Protein AF-A0A0V8F3Z8-F1 (afdb_monomer_lite)

Radius of gyration: 14.77 Å; chains: 1; bounding box: 24×19×49 Å

pLDDT: mean 93.18, std 7.15, range [62.66, 98.19]

Foldseek 3Di:
DVVVVVVVVVVQLCVQLCVLLVVDDPLLNLLQCQCPPDDRHDDLVVSVVVCVVVVNPDPSVRSVVSNVVSVVSSVVRD

InterPro domains:
  IPR007927 Protein of unknown function DUF722 [PF05263] (2-75)

Organism: Lactococcus lactis subsp. lactis (NCBI:txid1360)

Sequence (78 aa):
MEEDKELIGLRRTLELLGALYNTLTVSEKRIIELRYKGYNGYTWYRVAMELESAGIDIPIKRAKKIYFAFKEDVSRVL

Structure (mmCIF, N/CA/C/O backbone):
data_AF-A0A0V8F3Z8-F1
#
_entry.id   AF-A0A0V8F3Z8-F1
#
loop_
_atom_site.group_PDB
_atom_site.id
_atom_site.type_symbol
_atom_site.label_atom_id
_atom_site.label_alt_id
_atom_site.label_comp_id
_atom_site.label_asym_id
_atom_site.label_entity_id
_atom_site.label_seq_id
_atom_site.pdbx_PDB_ins_code
_atom_site.Cartn_x
_atom_site.Cartn_y
_atom_site.Cartn_z
_atom_site.occupancy
_atom_site.B_iso_or_equiv
_atom_site.auth_seq_id
_atom_site.auth_comp_id
_atom_site.auth_asym_id
_atom_site.auth_atom_id
_atom_site.pdbx_PDB_model_num
ATOM 1 N N . MET A 1 1 ? -5.778 -2.873 32.622 1.00 62.97 1 MET A N 1
ATOM 2 C CA . MET A 1 1 ? -6.732 -1.750 32.449 1.00 62.97 1 MET A CA 1
ATOM 3 C C . MET A 1 1 ? -6.293 -0.762 31.370 1.00 62.97 1 MET A C 1
ATOM 5 O O . MET A 1 1 ? -7.120 -0.479 30.516 1.00 62.97 1 MET A O 1
ATOM 9 N N . GLU A 1 2 ? -5.059 -0.234 31.368 1.00 62.66 2 GLU A N 1
ATOM 10 C CA . GLU A 1 2 ? -4.575 0.635 30.267 1.00 62.66 2 GLU A CA 1
ATOM 11 C C . GLU A 1 2 ? -4.114 -0.184 29.046 1.00 62.66 2 GLU A C 1
ATOM 13 O O . GLU A 1 2 ? -4.540 0.092 27.927 1.00 62.66 2 GLU A O 1
ATOM 18 N N . GLU A 1 3 ? -3.384 -1.283 29.280 1.00 67.56 3 GLU A N 1
ATOM 19 C CA . GLU A 1 3 ? -2.987 -2.256 28.241 1.00 67.56 3 GLU A CA 1
ATOM 20 C C . GLU A 1 3 ? -4.190 -2.800 27.448 1.00 67.56 3 GLU A C 1
ATOM 22 O O . GLU A 1 3 ? -4.117 -2.992 26.235 1.00 67.56 3 GLU A O 1
ATOM 27 N N . ASP A 1 4 ? -5.336 -2.982 28.110 1.00 79.88 4 ASP A N 1
ATOM 28 C CA . ASP A 1 4 ? -6.565 -3.466 27.472 1.00 79.88 4 ASP A CA 1
ATOM 29 C C . ASP A 1 4 ? -7.152 -2.430 26.501 1.00 79.88 4 ASP A C 1
ATOM 31 O O . ASP A 1 4 ? -7.668 -2.789 25.443 1.00 79.88 4 ASP A O 1
ATOM 35 N N . LYS A 1 5 ? -7.050 -1.132 26.823 1.00 84.50 5 LYS A N 1
ATOM 36 C CA . LYS A 1 5 ? -7.527 -0.045 25.953 1.00 84.50 5 LYS A CA 1
ATOM 37 C C . LYS A 1 5 ? -6.619 0.142 24.747 1.00 84.50 5 LYS A C 1
ATOM 39 O O . LYS A 1 5 ? -7.126 0.315 23.639 1.00 84.50 5 LYS A O 1
ATOM 44 N N . GLU A 1 6 ? -5.304 0.074 24.946 1.00 87.50 6 GLU A N 1
ATOM 45 C CA . GLU A 1 6 ? -4.338 0.117 23.847 1.00 87.50 6 GLU A CA 1
ATOM 46 C C . GLU A 1 6 ? -4.558 -1.057 22.889 1.00 87.50 6 GLU A C 1
ATOM 48 O O . GLU A 1 6 ? -4.669 -0.853 21.679 1.00 87.50 6 GLU A O 1
ATOM 53 N N . LEU A 1 7 ? -4.735 -2.273 23.420 1.00 90.56 7 LEU A N 1
ATOM 54 C CA . LEU A 1 7 ? -5.001 -3.465 22.616 1.00 90.56 7 LEU A CA 1
ATOM 55 C C . LEU A 1 7 ? -6.302 -3.350 21.807 1.00 90.56 7 LEU A C 1
ATOM 57 O O . LEU A 1 7 ? -6.333 -3.727 20.632 1.00 90.56 7 LEU A O 1
ATOM 61 N N . ILE A 1 8 ? -7.374 -2.825 22.407 1.00 91.69 8 ILE A N 1
ATOM 62 C CA . ILE A 1 8 ? -8.647 -2.579 21.711 1.00 91.69 8 ILE A CA 1
ATOM 63 C C . ILE A 1 8 ? -8.466 -1.535 20.601 1.00 91.69 8 ILE A C 1
ATOM 65 O O . ILE A 1 8 ? -8.942 -1.741 19.482 1.00 91.69 8 ILE A O 1
ATOM 69 N N . GLY A 1 9 ? -7.750 -0.442 20.880 1.00 90.88 9 GLY A N 1
ATOM 70 C CA . GLY A 1 9 ? -7.441 0.591 19.891 1.00 90.88 9 GLY A CA 1
ATOM 71 C C . GLY A 1 9 ? -6.651 0.037 18.703 1.00 90.88 9 GLY A C 1
ATOM 72 O O . GLY A 1 9 ? -7.026 0.257 17.552 1.00 90.88 9 GLY A O 1
ATOM 73 N N . LEU A 1 10 ? -5.616 -0.762 18.971 1.00 92.62 10 LEU A N 1
ATOM 74 C CA . LEU A 1 10 ? -4.823 -1.458 17.955 1.00 92.62 10 LEU A CA 1
ATOM 75 C C . LEU A 1 10 ? -5.674 -2.396 17.094 1.00 92.62 10 LEU A C 1
ATOM 77 O O . LEU A 1 10 ? -5.558 -2.366 15.869 1.00 92.62 10 LEU A O 1
ATOM 81 N N . ARG A 1 11 ? -6.553 -3.200 17.707 1.00 93.50 11 ARG A N 1
ATOM 82 C CA . ARG A 1 11 ? -7.462 -4.094 16.968 1.00 93.50 11 ARG A CA 1
ATOM 83 C C . ARG A 1 11 ? -8.363 -3.316 16.015 1.00 93.50 11 ARG A C 1
ATOM 85 O O . ARG A 1 11 ? -8.429 -3.664 14.841 1.00 93.50 11 ARG A O 1
ATOM 92 N N . ARG A 1 12 ? -8.974 -2.227 16.485 1.00 93.06 12 ARG A N 1
ATOM 93 C CA . ARG A 1 12 ? -9.835 -1.376 15.653 1.00 93.06 12 ARG A CA 1
ATOM 94 C C . ARG A 1 12 ? -9.067 -0.737 14.493 1.00 93.06 12 ARG A C 1
ATOM 96 O O . ARG A 1 12 ? -9.559 -0.715 13.369 1.00 93.06 12 ARG A O 1
ATOM 103 N N . THR A 1 13 ? -7.849 -0.261 14.741 1.00 94.38 13 THR A N 1
ATOM 104 C CA . THR A 1 13 ? -6.970 0.271 13.690 1.00 94.38 13 THR A CA 1
ATOM 105 C C . THR A 1 13 ? -6.650 -0.789 12.636 1.00 94.38 13 THR A C 1
ATOM 107 O O . THR A 1 13 ? -6.739 -0.514 11.441 1.00 94.38 13 THR A O 1
ATOM 110 N N . LEU A 1 14 ? -6.323 -2.015 13.057 1.00 94.06 14 LEU A N 1
ATOM 111 C CA . LEU A 1 14 ? -6.057 -3.127 12.141 1.00 94.06 14 LEU A CA 1
ATOM 112 C C . LEU A 1 14 ? -7.293 -3.516 11.322 1.00 94.06 14 LEU A C 1
ATOM 114 O O . LEU A 1 14 ? -7.158 -3.803 10.136 1.00 94.06 14 LEU A O 1
ATOM 118 N N . GLU A 1 15 ? -8.484 -3.494 11.918 1.00 95.06 15 GLU A N 1
ATOM 119 C CA . GLU A 1 15 ? -9.744 -3.756 11.214 1.00 95.06 15 GLU A CA 1
ATOM 120 C C . GLU A 1 15 ? -10.007 -2.716 10.116 1.00 95.06 15 GLU A C 1
ATOM 122 O O . GLU A 1 15 ? -10.291 -3.085 8.975 1.00 95.06 15 GLU A O 1
ATOM 127 N N . LEU A 1 16 ? -9.850 -1.425 10.426 1.00 94.75 16 LEU A N 1
ATOM 128 C CA . LEU A 1 16 ? -10.045 -0.335 9.464 1.00 94.75 16 LEU A CA 1
ATOM 129 C C . LEU A 1 16 ? -9.014 -0.381 8.329 1.00 94.75 16 LEU A C 1
ATOM 131 O O . LEU A 1 16 ? -9.376 -0.297 7.154 1.00 94.75 16 LEU A O 1
ATOM 135 N N . LEU A 1 17 ? -7.735 -0.578 8.664 1.00 94.19 17 LEU A N 1
ATOM 136 C CA . LEU A 1 17 ? -6.673 -0.742 7.669 1.00 94.19 17 LEU A CA 1
ATOM 137 C C . LEU A 1 17 ? -6.897 -1.984 6.806 1.00 94.19 17 LEU A C 1
ATOM 139 O O . LEU A 1 17 ? -6.707 -1.927 5.593 1.00 94.19 17 LEU A O 1
ATOM 143 N N . GLY A 1 18 ? -7.318 -3.094 7.413 1.00 94.62 18 GLY A N 1
ATOM 144 C CA . GLY A 1 18 ? -7.634 -4.332 6.713 1.00 94.62 18 GLY A CA 1
ATOM 145 C C . GLY A 1 18 ? -8.782 -4.151 5.724 1.00 94.62 18 GLY A C 1
ATOM 146 O O . GLY A 1 18 ? -8.674 -4.601 4.585 1.00 94.62 18 GLY A O 1
ATOM 147 N N . ALA A 1 19 ? -9.845 -3.444 6.116 1.00 95.25 19 ALA A N 1
ATOM 148 C CA . ALA A 1 19 ? -10.970 -3.142 5.237 1.00 95.25 19 ALA A CA 1
ATOM 149 C C . ALA A 1 19 ? -10.527 -2.351 3.996 1.00 95.25 19 ALA A C 1
ATOM 151 O O . ALA A 1 19 ? -10.854 -2.751 2.881 1.00 95.25 19 ALA A O 1
ATOM 152 N N . LEU A 1 20 ? -9.721 -1.297 4.174 1.00 95.94 20 LEU A N 1
ATOM 153 C CA . LEU A 1 20 ? -9.180 -0.508 3.061 1.00 95.94 20 LEU A CA 1
ATOM 154 C C . LEU A 1 20 ? -8.189 -1.298 2.200 1.00 95.94 20 LEU A C 1
ATOM 156 O O . LEU A 1 20 ? -8.217 -1.233 0.976 1.00 95.94 20 LEU A O 1
ATOM 160 N N . TYR A 1 21 ? -7.284 -2.055 2.819 1.00 96.38 21 TYR A N 1
ATOM 161 C CA . TYR A 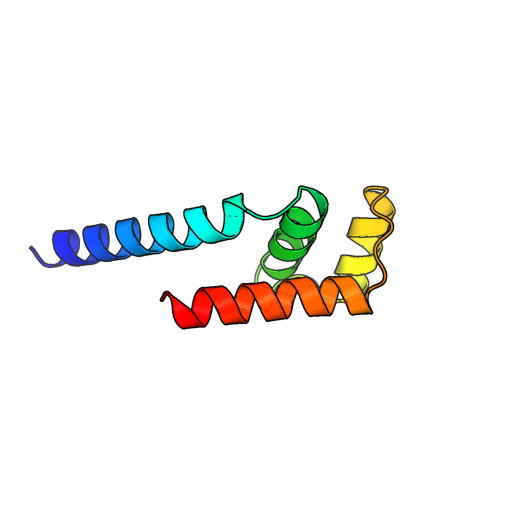1 21 ? -6.274 -2.811 2.084 1.00 96.38 21 TYR A CA 1
ATOM 162 C C . TYR A 1 21 ? -6.901 -3.928 1.245 1.00 96.38 21 TYR A C 1
ATOM 164 O O . TYR A 1 21 ? -6.438 -4.229 0.144 1.00 96.38 21 TYR A O 1
ATOM 172 N N . ASN A 1 22 ? -7.975 -4.546 1.738 1.00 96.44 22 ASN A N 1
ATOM 173 C CA . ASN A 1 22 ? -8.609 -5.675 1.072 1.00 96.44 22 ASN A CA 1
ATOM 174 C C . ASN A 1 22 ? -9.389 -5.301 -0.192 1.00 96.44 22 ASN A C 1
ATOM 176 O O . ASN A 1 22 ? -9.574 -6.183 -1.029 1.00 96.44 22 ASN A O 1
ATOM 180 N N . THR A 1 23 ? -9.768 -4.033 -0.382 1.00 95.75 23 THR A N 1
ATOM 181 C CA . THR A 1 23 ? -10.407 -3.567 -1.626 1.00 95.75 23 THR A CA 1
ATOM 182 C C . THR A 1 23 ? -9.420 -3.384 -2.780 1.00 95.75 23 THR A C 1
ATOM 184 O O . THR A 1 23 ? -9.842 -3.239 -3.924 1.00 95.75 23 THR A O 1
ATOM 187 N N . LEU A 1 24 ? -8.113 -3.378 -2.500 1.00 96.88 24 LEU A N 1
ATOM 188 C CA . LEU A 1 24 ? -7.070 -3.198 -3.506 1.00 96.88 24 LEU A CA 1
ATOM 189 C C . LEU A 1 24 ? -6.882 -4.457 -4.363 1.00 96.88 24 LEU A C 1
ATOM 191 O O . LEU A 1 24 ? -6.889 -5.590 -3.869 1.00 96.88 24 LEU A O 1
ATOM 195 N N . THR A 1 25 ? -6.611 -4.253 -5.649 1.00 96.88 25 THR A N 1
ATOM 196 C CA . THR A 1 25 ? -6.153 -5.316 -6.555 1.00 96.88 25 THR A CA 1
ATOM 197 C C . THR A 1 25 ? -4.769 -5.837 -6.155 1.00 96.88 25 THR A C 1
ATOM 199 O O . THR A 1 25 ? -4.025 -5.184 -5.423 1.00 96.88 25 THR A O 1
ATOM 202 N N . VAL A 1 26 ? -4.370 -7.003 -6.676 1.00 96.19 26 VAL A N 1
ATOM 203 C CA . VAL A 1 26 ? -3.043 -7.598 -6.407 1.00 96.19 26 VAL A CA 1
ATOM 204 C C . VAL A 1 26 ? -1.905 -6.624 -6.738 1.00 96.19 26 VAL A C 1
ATOM 206 O O . VAL A 1 26 ? -0.970 -6.466 -5.954 1.00 96.19 26 VAL A O 1
ATOM 209 N N . SER A 1 27 ? -1.997 -5.921 -7.868 1.00 95.94 27 SER A N 1
ATOM 210 C CA . SER A 1 27 ? -0.978 -4.954 -8.284 1.00 95.94 27 SER A CA 1
ATOM 211 C C . SER A 1 27 ? -0.940 -3.713 -7.388 1.00 95.94 27 SER A C 1
ATOM 213 O O . SER A 1 27 ? 0.138 -3.213 -7.073 1.00 95.94 27 SER A O 1
ATOM 215 N N . GLU A 1 28 ? -2.096 -3.222 -6.939 1.00 97.56 28 GLU A N 1
ATOM 216 C CA . GLU A 1 28 ? -2.181 -2.089 -6.009 1.00 97.56 28 GLU A CA 1
ATOM 217 C C . GLU A 1 28 ? -1.630 -2.455 -4.632 1.00 97.56 28 GLU A C 1
ATOM 219 O O . GLU A 1 28 ? -0.806 -1.715 -4.096 1.00 97.56 28 GLU A O 1
ATOM 224 N N . LYS A 1 29 ? -1.991 -3.632 -4.109 1.00 97.56 29 LYS A N 1
ATOM 225 C CA . LYS A 1 29 ? -1.416 -4.196 -2.880 1.00 97.56 29 LYS A CA 1
ATOM 226 C C . LYS A 1 29 ? 0.102 -4.225 -2.952 1.00 97.56 29 LYS A C 1
ATOM 228 O O . LYS A 1 29 ? 0.771 -3.701 -2.065 1.00 97.56 29 LYS A O 1
ATOM 233 N N . ARG A 1 30 ? 0.653 -4.710 -4.068 1.00 97.38 30 ARG A N 1
ATOM 234 C CA . ARG A 1 30 ? 2.101 -4.746 -4.278 1.00 97.38 30 ARG A CA 1
ATOM 235 C C . ARG A 1 30 ? 2.743 -3.357 -4.218 1.00 97.38 30 ARG A C 1
ATOM 237 O O . ARG A 1 30 ? 3.810 -3.206 -3.627 1.00 97.38 30 ARG A O 1
ATOM 244 N N . ILE A 1 31 ? 2.106 -2.333 -4.790 1.00 97.69 31 ILE A N 1
ATOM 245 C CA . ILE A 1 31 ? 2.585 -0.943 -4.707 1.00 97.69 31 ILE A CA 1
ATOM 246 C C . ILE A 1 31 ? 2.622 -0.465 -3.249 1.00 97.69 31 ILE A C 1
ATOM 248 O O . ILE A 1 31 ? 3.628 0.112 -2.824 1.00 97.69 31 ILE A O 1
ATOM 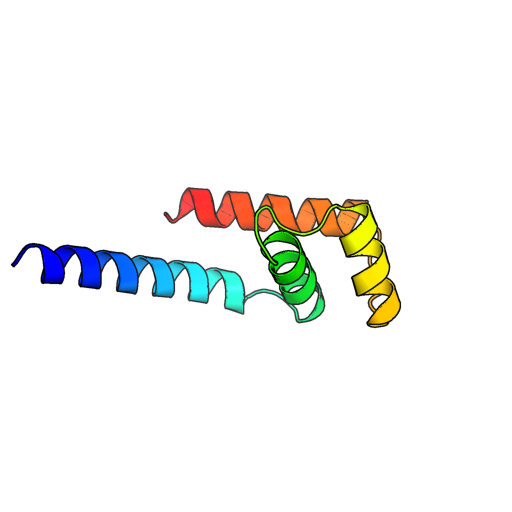252 N N . ILE A 1 32 ? 1.548 -0.706 -2.490 1.00 97.19 32 ILE A N 1
ATOM 253 C CA . ILE A 1 32 ? 1.459 -0.329 -1.074 1.00 97.19 32 ILE A CA 1
ATOM 254 C C . ILE A 1 32 ? 2.541 -1.049 -0.264 1.00 97.19 32 ILE A C 1
ATOM 256 O O . ILE A 1 32 ? 3.322 -0.388 0.419 1.00 97.19 32 ILE A O 1
ATOM 260 N N . GLU A 1 33 ? 2.665 -2.369 -0.405 1.00 96.19 33 GLU A N 1
ATOM 261 C CA . GLU A 1 33 ? 3.687 -3.176 0.272 1.00 96.19 33 GLU A CA 1
ATOM 262 C C . GLU A 1 33 ? 5.093 -2.636 0.024 1.00 96.19 33 GLU A C 1
ATOM 264 O O . GLU A 1 33 ? 5.839 -2.405 0.971 1.00 96.19 33 GLU A O 1
ATOM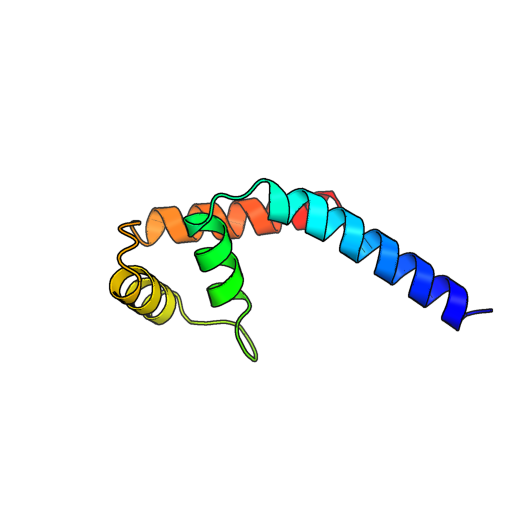 269 N N . LEU A 1 34 ? 5.460 -2.370 -1.235 1.00 97.06 34 LEU A N 1
ATOM 270 C CA . LEU A 1 34 ? 6.784 -1.844 -1.575 1.00 97.06 34 LEU A CA 1
ATOM 271 C C . LEU A 1 34 ? 7.028 -0.463 -0.946 1.00 97.06 34 LEU A C 1
ATOM 273 O O . LEU A 1 34 ? 8.136 -0.174 -0.488 1.00 97.06 34 LEU A O 1
ATOM 277 N N . ARG A 1 35 ? 5.999 0.388 -0.866 1.00 96.75 35 ARG A N 1
ATOM 278 C CA . ARG A 1 35 ? 6.090 1.716 -0.238 1.00 96.75 35 ARG A CA 1
ATOM 279 C C . ARG A 1 35 ? 6.115 1.696 1.289 1.00 96.75 35 ARG A C 1
ATOM 281 O O . ARG A 1 35 ? 6.526 2.702 1.862 1.00 96.75 35 ARG A O 1
ATOM 288 N N . TYR A 1 36 ? 5.763 0.582 1.922 1.00 93.12 36 TYR A N 1
ATOM 289 C CA . TYR A 1 36 ? 5.919 0.355 3.363 1.00 93.12 36 TYR A CA 1
ATOM 290 C C . TYR A 1 36 ? 7.029 -0.659 3.704 1.00 93.12 36 TYR A C 1
ATOM 292 O O . TYR A 1 36 ? 7.237 -0.981 4.871 1.00 93.12 36 TYR A O 1
ATOM 300 N N . LYS A 1 37 ? 7.780 -1.154 2.709 1.00 92.75 37 LYS A N 1
ATOM 301 C CA . LYS A 1 37 ? 8.822 -2.169 2.909 1.00 92.75 37 LYS A CA 1
ATOM 302 C C . LYS A 1 37 ? 10.099 -1.584 3.518 1.00 92.75 37 LYS A C 1
ATOM 304 O O . LYS A 1 37 ? 10.767 -0.752 2.904 1.00 92.75 37 LYS A O 1
ATOM 309 N N . GLY A 1 38 ? 10.491 -2.111 4.678 1.00 83.81 38 GLY A N 1
ATOM 310 C CA . GLY A 1 38 ? 11.683 -1.679 5.415 1.00 83.81 38 GLY A CA 1
ATOM 311 C C . GLY A 1 38 ? 11.507 -0.317 6.095 1.00 83.81 38 GLY A C 1
ATOM 312 O O . GLY A 1 38 ? 10.425 0.264 6.091 1.00 83.81 38 GLY A O 1
ATOM 313 N N . TYR A 1 39 ? 12.586 0.214 6.671 1.00 73.81 39 TYR A N 1
ATOM 314 C CA . TYR A 1 39 ? 12.584 1.552 7.266 1.00 73.81 39 TYR A CA 1
ATOM 315 C C . TYR A 1 39 ? 12.468 2.605 6.147 1.00 73.81 39 TYR A C 1
ATOM 317 O O . TYR A 1 39 ? 13.373 2.729 5.326 1.00 73.81 39 TYR A O 1
ATOM 325 N N . ASN A 1 40 ? 11.353 3.344 6.110 1.00 82.25 40 ASN A N 1
ATOM 326 C CA . ASN A 1 40 ? 10.993 4.401 5.138 1.00 82.25 40 ASN A CA 1
ATOM 327 C C . ASN A 1 40 ? 10.446 3.968 3.760 1.00 82.25 40 ASN A C 1
ATOM 329 O O . ASN A 1 40 ? 10.114 4.831 2.934 1.00 82.25 40 ASN A O 1
ATOM 333 N N . GLY A 1 41 ? 10.277 2.668 3.504 1.00 92.12 41 GLY A N 1
ATOM 334 C CA . GLY A 1 41 ? 9.734 2.191 2.230 1.00 92.12 41 GLY A CA 1
ATOM 335 C C . GLY A 1 41 ? 10.691 2.339 1.043 1.00 92.12 41 GLY A C 1
ATOM 336 O O . GLY A 1 41 ? 11.654 3.105 1.062 1.00 92.12 41 GLY A O 1
ATOM 337 N N . TYR A 1 42 ? 10.412 1.639 -0.056 1.00 95.62 42 TYR A N 1
ATOM 338 C CA . TYR A 1 42 ? 11.246 1.714 -1.259 1.00 95.62 42 TYR A CA 1
ATOM 339 C C . TYR A 1 42 ? 11.069 3.030 -2.014 1.00 95.62 42 TYR A C 1
ATOM 341 O O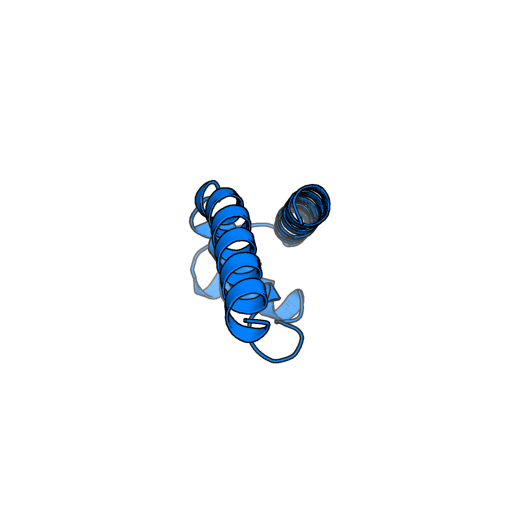 . TYR A 1 42 ? 9.950 3.517 -2.177 1.00 95.62 42 TYR A O 1
ATOM 349 N N . THR A 1 43 ? 12.162 3.588 -2.541 1.00 95.56 43 THR A N 1
ATOM 350 C CA . THR A 1 43 ? 12.098 4.747 -3.445 1.00 95.56 43 THR A CA 1
ATOM 351 C C . THR A 1 43 ? 11.227 4.435 -4.661 1.00 9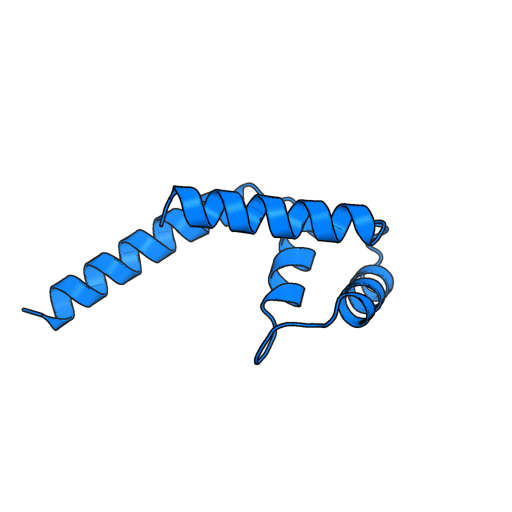5.56 43 THR A C 1
ATOM 353 O O . THR A 1 43 ? 11.118 3.286 -5.078 1.00 95.56 43 THR A O 1
ATOM 356 N N . TRP A 1 44 ? 10.632 5.455 -5.284 1.00 95.88 44 TRP A N 1
ATOM 357 C CA . TRP A 1 44 ? 9.801 5.257 -6.479 1.00 95.88 44 TRP A CA 1
ATOM 358 C C . TRP A 1 44 ? 10.540 4.568 -7.630 1.00 95.88 44 TRP A C 1
ATOM 360 O O . TRP A 1 44 ? 9.935 3.786 -8.354 1.00 95.88 44 TRP A O 1
ATOM 370 N N . TYR A 1 45 ? 11.843 4.822 -7.759 1.00 94.75 45 TYR A N 1
ATOM 371 C CA . TYR A 1 45 ? 12.695 4.112 -8.707 1.00 94.75 45 TYR A CA 1
ATOM 372 C C . TYR A 1 45 ? 12.742 2.607 -8.401 1.00 94.75 45 TYR A C 1
ATOM 374 O O . TYR A 1 45 ? 12.452 1.792 -9.270 1.00 94.75 45 TYR A O 1
ATOM 382 N N . ARG A 1 46 ? 12.997 2.232 -7.141 1.00 95.12 46 ARG A N 1
ATOM 383 C CA . ARG A 1 46 ? 13.008 0.826 -6.724 1.00 95.12 46 ARG A CA 1
ATOM 384 C C . ARG A 1 46 ? 11.626 0.175 -6.821 1.00 95.12 46 ARG A C 1
ATOM 386 O O . ARG A 1 46 ? 11.538 -0.984 -7.194 1.00 95.12 46 ARG A O 1
ATOM 393 N N . VAL A 1 47 ? 10.549 0.908 -6.534 1.00 96.56 47 VAL A N 1
ATOM 394 C CA . VAL A 1 47 ? 9.175 0.425 -6.754 1.00 96.56 47 VAL A CA 1
ATOM 395 C C . VAL A 1 47 ? 8.964 0.067 -8.224 1.00 96.56 47 VAL A C 1
ATOM 397 O O . VAL A 1 47 ? 8.464 -1.015 -8.496 1.00 96.56 47 VAL A O 1
ATOM 400 N N . ALA A 1 48 ? 9.369 0.930 -9.162 1.00 95.94 48 ALA A N 1
ATOM 401 C CA . ALA A 1 48 ? 9.241 0.645 -10.591 1.00 95.94 48 ALA A CA 1
ATOM 402 C C . ALA A 1 48 ? 9.992 -0.637 -10.985 1.00 95.94 48 ALA A C 1
ATOM 404 O O . ALA A 1 48 ? 9.395 -1.512 -11.602 1.00 95.94 48 ALA A O 1
ATOM 405 N N . MET A 1 49 ? 11.246 -0.787 -10.538 1.00 96.19 49 MET A N 1
ATOM 406 C CA . MET A 1 49 ? 12.045 -1.993 -10.795 1.00 96.19 49 MET A CA 1
ATOM 407 C C . MET A 1 49 ? 11.387 -3.270 -10.251 1.00 96.19 49 MET A C 1
ATOM 409 O O . MET A 1 49 ? 11.390 -4.306 -10.905 1.00 96.19 49 MET A O 1
ATOM 413 N N . GLU A 1 50 ? 10.823 -3.215 -9.045 1.00 96.75 50 GLU A N 1
ATOM 414 C CA . GLU A 1 50 ? 10.203 -4.378 -8.396 1.00 96.75 50 GLU A CA 1
ATOM 415 C C . GLU A 1 50 ? 8.853 -4.746 -9.025 1.00 96.75 50 GLU A C 1
ATOM 417 O O . GLU A 1 50 ? 8.481 -5.917 -9.031 1.00 96.75 50 GLU A O 1
ATOM 422 N N . LEU A 1 51 ? 8.112 -3.762 -9.549 1.00 96.44 51 LEU A N 1
ATOM 423 C CA . LEU A 1 51 ? 6.892 -4.006 -10.320 1.00 96.44 51 LEU A CA 1
ATOM 424 C C . LEU A 1 51 ? 7.222 -4.634 -11.676 1.00 96.44 51 LEU A C 1
ATOM 426 O O . LEU A 1 51 ? 6.618 -5.642 -12.032 1.00 96.44 51 LEU A O 1
ATOM 430 N N . GLU A 1 52 ? 8.220 -4.102 -12.380 1.00 95.50 52 GLU A N 1
ATOM 431 C CA . GLU A 1 52 ? 8.703 -4.648 -13.652 1.00 95.50 52 GLU A CA 1
ATOM 432 C C . GLU A 1 52 ? 9.213 -6.085 -13.484 1.00 95.50 52 GLU A C 1
ATOM 434 O O . GLU A 1 52 ? 8.775 -6.986 -14.196 1.00 95.50 52 GLU A O 1
ATOM 439 N N . SER A 1 53 ? 10.041 -6.337 -12.464 1.00 96.19 53 SER A N 1
ATOM 440 C CA . SER A 1 53 ? 10.517 -7.683 -12.126 1.00 96.19 53 SER A CA 1
ATOM 441 C C . SER A 1 53 ? 9.387 -8.656 -11.769 1.00 96.19 53 SER A C 1
ATOM 443 O O . SER A 1 53 ? 9.586 -9.866 -11.857 1.00 96.19 53 SER A O 1
ATOM 445 N N . ALA A 1 54 ? 8.227 -8.154 -11.341 1.00 95.31 54 ALA A N 1
ATOM 446 C CA . ALA A 1 54 ? 7.040 -8.951 -11.043 1.00 95.31 54 ALA A CA 1
ATOM 447 C C . ALA A 1 54 ? 6.079 -9.074 -12.243 1.00 95.31 54 ALA A C 1
ATOM 449 O O . ALA A 1 54 ? 4.994 -9.632 -12.091 1.00 95.31 54 ALA A O 1
ATOM 450 N N . GLY A 1 55 ? 6.442 -8.544 -13.418 1.00 95.69 55 GLY A N 1
ATOM 451 C CA . GLY A 1 55 ? 5.588 -8.529 -14.610 1.00 95.69 55 GLY A CA 1
ATOM 452 C C . GLY A 1 55 ? 4.378 -7.595 -14.496 1.00 95.69 55 GLY A C 1
ATOM 453 O O . GLY A 1 55 ? 3.396 -7.765 -15.215 1.00 95.69 55 GLY A O 1
ATOM 454 N N . ILE A 1 56 ? 4.414 -6.625 -13.577 1.00 95.44 56 ILE A N 1
ATOM 455 C CA . ILE A 1 56 ? 3.335 -5.663 -13.348 1.00 95.44 56 ILE A CA 1
ATOM 456 C C . ILE A 1 56 ? 3.622 -4.397 -14.158 1.00 95.44 56 ILE A C 1
ATOM 458 O O . ILE A 1 56 ? 4.362 -3.515 -13.718 1.00 95.44 56 ILE A O 1
ATOM 462 N N . ASP A 1 57 ? 2.989 -4.285 -15.325 1.00 92.56 57 ASP A N 1
ATOM 463 C CA . ASP A 1 57 ? 3.086 -3.100 -16.180 1.00 92.56 57 ASP A CA 1
ATOM 464 C C . ASP A 1 57 ? 2.159 -1.976 -15.682 1.00 92.56 57 ASP A C 1
ATOM 466 O O . ASP A 1 57 ? 0.993 -1.850 -16.067 1.00 92.56 57 ASP A O 1
ATOM 470 N N . ILE A 1 58 ? 2.668 -1.173 -14.743 1.00 93.44 58 ILE A N 1
ATOM 471 C CA . ILE A 1 58 ? 1.996 0.027 -14.241 1.00 93.44 58 ILE A CA 1
ATOM 472 C C . ILE A 1 58 ? 2.943 1.226 -14.357 1.00 93.44 58 ILE A C 1
ATOM 474 O O . ILE A 1 58 ? 3.988 1.252 -13.700 1.00 93.44 58 ILE A O 1
ATOM 478 N N . PRO A 1 59 ? 2.549 2.298 -15.073 1.00 94.62 59 PRO A N 1
ATOM 479 C CA . PRO A 1 59 ? 3.332 3.523 -15.115 1.00 94.62 59 PRO A CA 1
ATOM 480 C C . PRO A 1 59 ? 3.550 4.108 -13.718 1.00 94.62 59 PRO A C 1
ATOM 482 O O . PRO A 1 59 ? 2.609 4.237 -12.929 1.00 94.62 59 PRO A O 1
ATOM 485 N N . ILE A 1 60 ? 4.764 4.586 -13.435 1.00 95.50 60 ILE A N 1
ATOM 486 C CA . ILE A 1 60 ? 5.124 5.113 -12.108 1.00 95.50 60 ILE A CA 1
ATOM 487 C C . ILE A 1 60 ? 4.195 6.239 -11.624 1.00 95.50 60 ILE A C 1
ATOM 489 O O . ILE A 1 60 ? 3.910 6.356 -10.433 1.00 95.50 60 ILE A O 1
ATOM 493 N N . LYS A 1 61 ? 3.661 7.054 -12.544 1.00 97.12 61 LYS A N 1
ATOM 494 C CA . LYS A 1 61 ? 2.675 8.102 -12.234 1.00 97.12 61 LYS A CA 1
ATOM 495 C C . LYS A 1 61 ? 1.373 7.512 -11.679 1.00 97.12 61 LYS A C 1
ATOM 497 O O . LYS A 1 61 ? 0.807 8.063 -10.737 1.00 97.12 61 LYS A O 1
ATOM 502 N N . ARG A 1 62 ? 0.917 6.386 -12.236 1.00 97.00 62 ARG A N 1
ATOM 503 C CA . ARG A 1 62 ? -0.267 5.661 -11.762 1.00 97.00 62 ARG A CA 1
ATOM 504 C C . ARG A 1 62 ? 0.006 4.998 -10.414 1.00 97.00 62 ARG A C 1
ATOM 506 O O . ARG A 1 62 ? -0.810 5.158 -9.514 1.00 97.00 62 ARG A O 1
ATOM 513 N N . ALA A 1 63 ? 1.168 4.367 -10.238 1.00 97.38 63 ALA A N 1
ATOM 514 C CA . ALA A 1 63 ? 1.565 3.785 -8.952 1.00 97.38 63 ALA A CA 1
ATOM 515 C C . ALA A 1 63 ? 1.603 4.833 -7.823 1.00 97.38 63 ALA A C 1
ATOM 517 O O . ALA A 1 63 ? 1.066 4.607 -6.740 1.00 97.38 63 ALA A O 1
ATOM 518 N N . LYS A 1 64 ? 2.154 6.025 -8.097 1.00 98.19 64 LYS A N 1
ATOM 519 C CA . LYS A 1 64 ? 2.113 7.164 -7.167 1.00 98.19 64 LYS A CA 1
ATOM 520 C C . LYS A 1 64 ? 0.683 7.557 -6.804 1.00 98.19 64 LYS A C 1
ATOM 522 O O . LYS A 1 64 ? 0.389 7.721 -5.625 1.00 98.19 64 LYS A O 1
ATOM 527 N N . LYS A 1 65 ? -0.197 7.694 -7.802 1.00 98.19 65 LYS A N 1
ATOM 528 C CA . LYS A 1 65 ? -1.603 8.062 -7.581 1.00 98.19 65 LYS A CA 1
ATOM 529 C C . LYS A 1 65 ? -2.312 7.054 -6.671 1.00 98.19 65 LYS A C 1
ATOM 531 O O . LYS A 1 65 ? -2.962 7.479 -5.728 1.00 98.19 65 LYS A O 1
ATOM 536 N N . ILE A 1 66 ? -2.138 5.756 -6.925 1.00 97.75 66 ILE A N 1
ATOM 537 C CA . ILE A 1 66 ? -2.698 4.668 -6.104 1.00 97.75 66 ILE A CA 1
ATOM 538 C C . ILE A 1 66 ? -2.241 4.801 -4.648 1.00 97.75 66 ILE A C 1
ATOM 540 O O . ILE A 1 66 ? -3.063 4.828 -3.740 1.00 97.75 66 ILE A O 1
ATOM 544 N N . TYR A 1 67 ? -0.933 4.942 -4.424 1.00 97.75 67 TYR A N 1
ATOM 545 C CA . TYR A 1 67 ? -0.380 5.050 -3.073 1.00 97.75 67 TYR A CA 1
ATOM 546 C C . TYR A 1 67 ? -0.893 6.273 -2.308 1.00 97.75 67 TYR A C 1
ATOM 548 O O . TYR A 1 67 ? -1.245 6.161 -1.137 1.00 97.75 67 TYR A O 1
ATOM 556 N N . PHE A 1 68 ? -0.922 7.446 -2.948 1.00 97.81 68 PHE A N 1
ATOM 557 C CA . PHE A 1 68 ? -1.382 8.663 -2.281 1.00 97.81 68 PHE A CA 1
ATOM 558 C C . PHE A 1 68 ? -2.888 8.653 -2.025 1.00 97.81 68 PHE A C 1
ATOM 560 O O . PHE A 1 68 ? -3.291 9.116 -0.965 1.00 97.81 68 PHE A O 1
ATOM 567 N N . ALA A 1 69 ? -3.688 8.078 -2.929 1.00 97.62 69 ALA A N 1
ATOM 568 C CA . ALA A 1 69 ? -5.115 7.869 -2.694 1.00 97.62 69 ALA A CA 1
ATOM 569 C C . ALA A 1 69 ? -5.347 6.938 -1.494 1.00 97.62 69 ALA A C 1
ATOM 571 O O . ALA A 1 69 ? -6.048 7.311 -0.565 1.00 97.62 69 ALA A O 1
ATOM 572 N N . PHE A 1 70 ? -4.651 5.797 -1.436 1.00 97.06 70 PHE A N 1
ATOM 573 C CA . PHE A 1 70 ? -4.739 4.895 -0.285 1.00 97.06 70 PHE A CA 1
ATOM 574 C C . PHE A 1 70 ? -4.331 5.585 1.025 1.00 97.06 70 PHE A C 1
ATOM 576 O O . PHE A 1 70 ? -4.988 5.427 2.048 1.00 97.06 70 PHE A O 1
ATOM 583 N N . LYS A 1 71 ? -3.260 6.388 1.008 1.00 96.06 71 LYS A N 1
ATOM 584 C CA . LYS A 1 71 ? -2.828 7.158 2.183 1.00 96.06 71 LYS A CA 1
ATOM 585 C C . LYS A 1 71 ? -3.889 8.172 2.625 1.00 96.06 71 LYS A C 1
ATOM 587 O O . LYS A 1 71 ? -4.064 8.376 3.824 1.00 96.06 71 LYS A O 1
ATOM 592 N N . GLU A 1 72 ? -4.563 8.809 1.672 1.00 97.38 72 GLU A N 1
ATOM 593 C CA . GLU A 1 72 ? -5.668 9.723 1.947 1.00 97.38 72 GLU A CA 1
ATOM 594 C C . GLU A 1 72 ? -6.854 8.980 2.572 1.00 97.38 72 GLU A C 1
ATOM 596 O O . GLU A 1 72 ? -7.354 9.416 3.608 1.00 97.38 72 GLU A O 1
ATOM 601 N N . ASP A 1 73 ? -7.239 7.826 2.026 1.00 96.25 73 ASP A N 1
ATOM 602 C CA . ASP A 1 73 ? -8.310 6.991 2.578 1.00 96.25 73 ASP A CA 1
ATOM 603 C C . ASP A 1 73 ? -7.995 6.555 4.014 1.00 96.25 73 ASP A C 1
ATOM 605 O O . ASP A 1 73 ? -8.831 6.705 4.903 1.00 96.25 73 ASP A O 1
ATOM 609 N N . VAL A 1 74 ? -6.759 6.115 4.273 1.00 95.31 74 VAL A N 1
ATOM 610 C CA . VAL A 1 74 ? -6.290 5.782 5.626 1.00 95.31 74 VAL A CA 1
ATOM 611 C C . VAL A 1 74 ? -6.408 6.986 6.566 1.00 95.31 74 VAL A C 1
ATOM 613 O O . VAL A 1 74 ? -6.919 6.839 7.670 1.00 95.31 74 VAL A O 1
ATOM 616 N N . SER A 1 75 ? -5.997 8.181 6.129 1.00 95.06 75 SER A N 1
ATOM 617 C CA . SER A 1 75 ? -6.070 9.403 6.951 1.00 95.06 75 SER A CA 1
ATOM 618 C C . SER A 1 75 ? -7.490 9.894 7.244 1.00 95.06 75 SER A C 1
ATOM 620 O O . SER A 1 75 ? -7.679 10.739 8.111 1.00 95.06 75 SER A O 1
ATOM 622 N N . ARG A 1 76 ? -8.488 9.414 6.496 1.00 94.12 76 ARG A N 1
ATOM 623 C CA . ARG A 1 76 ? -9.899 9.752 6.719 1.00 94.12 76 ARG A CA 1
ATOM 624 C C . ARG A 1 76 ? -10.570 8.817 7.723 1.00 94.12 76 ARG A C 1
ATOM 626 O O . ARG A 1 76 ? -11.626 9.173 8.241 1.00 94.12 76 ARG A O 1
ATOM 633 N N . VAL A 1 77 ? -10.008 7.627 7.953 1.00 91.06 77 VAL A N 1
ATOM 634 C CA . VAL A 1 77 ? -10.612 6.595 8.814 1.00 91.06 77 VAL A CA 1
ATOM 635 C C . VAL A 1 77 ? -9.867 6.370 10.129 1.00 91.06 77 VAL A C 1
ATOM 637 O O . VAL A 1 77 ? -10.478 5.851 11.062 1.00 91.06 77 VAL A O 1
ATOM 640 N N . LEU A 1 78 ? -8.582 6.731 10.199 1.00 88.31 78 LEU A 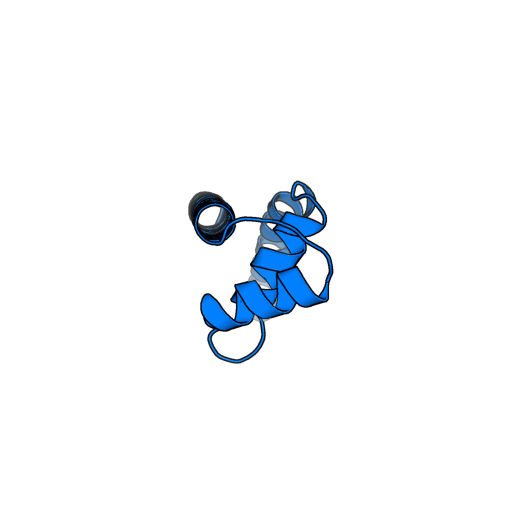N 1
ATOM 641 C CA . LEU A 1 78 ? -7.754 6.709 11.410 1.00 88.31 78 LEU A CA 1
ATOM 642 C C . LEU A 1 78 ? -7.536 8.127 11.933 1.00 88.31 78 LEU A C 1
ATOM 644 O O . LEU A 1 78 ? -7.658 8.305 13.164 1.00 88.31 78 LEU A O 1
#

Secondary structure (DSSP, 8-state):
-HHHHHHHHHHHHHHHHHHHHHTS-HHHHHHHHHHHSSTT---HHHHHHHHHHTT----HHHHHHHHHHHHHHHHHH-